Protein AF-A0A353Z2N2-F1 (afdb_monomer_lite)

Structure (mmCIF, N/CA/C/O backbone):
data_AF-A0A353Z2N2-F1
#
_entry.id   AF-A0A353Z2N2-F1
#
loop_
_atom_site.group_PDB
_atom_site.id
_atom_site.type_symbol
_atom_site.label_atom_id
_atom_site.label_alt_id
_atom_site.label_comp_id
_atom_site.label_asym_id
_atom_site.label_entity_id
_atom_site.label_seq_id
_atom_site.pdbx_PDB_ins_code
_atom_site.Cartn_x
_atom_site.Cartn_y
_atom_site.Cartn_z
_atom_site.occupancy
_atom_site.B_iso_or_equiv
_atom_site.auth_seq_id
_atom_site.auth_comp_id
_atom_site.auth_asym_id
_atom_site.auth_atom_id
_atom_site.pdbx_PDB_model_num
ATOM 1 N N . MET A 1 1 ? -22.626 10.420 9.688 1.00 59.16 1 MET A N 1
ATOM 2 C CA . MET A 1 1 ? -22.217 9.149 9.054 1.00 59.16 1 MET A CA 1
ATOM 3 C C . MET A 1 1 ? -22.013 8.143 10.181 1.00 59.16 1 MET A C 1
ATOM 5 O O . MET A 1 1 ? -21.406 8.531 11.168 1.00 59.16 1 MET A O 1
ATOM 9 N N . ASN A 1 2 ? -22.606 6.944 10.124 1.00 79.00 2 ASN A N 1
ATOM 10 C CA . ASN A 1 2 ? -22.427 5.918 11.170 1.00 79.00 2 ASN A CA 1
ATOM 11 C C . ASN A 1 2 ? -20.978 5.378 11.103 1.00 79.00 2 ASN A C 1
ATOM 13 O O . ASN A 1 2 ? -20.465 5.217 9.995 1.00 79.00 2 ASN A O 1
ATOM 17 N N . LYS A 1 3 ? -20.333 5.113 12.250 1.00 70.50 3 LYS A N 1
ATOM 18 C CA . LYS A 1 3 ? -18.980 4.530 12.346 1.00 70.50 3 LYS A CA 1
ATOM 19 C C . LYS A 1 3 ? -18.861 3.228 11.544 1.00 70.50 3 LYS A C 1
ATOM 21 O O . LYS A 1 3 ? -17.877 3.036 10.840 1.00 70.50 3 LYS A O 1
ATOM 26 N N . GLU A 1 4 ? -19.910 2.405 11.540 1.00 69.94 4 GLU A N 1
ATOM 27 C CA . GLU A 1 4 ? -19.981 1.171 10.739 1.00 69.94 4 GLU A CA 1
ATOM 28 C C . GLU A 1 4 ? -19.872 1.435 9.228 1.00 69.94 4 GLU A C 1
ATOM 30 O O . GLU A 1 4 ? -19.236 0.676 8.500 1.00 69.94 4 GLU A O 1
ATOM 35 N N . ASN A 1 5 ? -20.443 2.544 8.749 1.00 78.31 5 ASN A N 1
ATOM 36 C CA . ASN A 1 5 ? -20.371 2.920 7.337 1.00 78.31 5 ASN A CA 1
ATOM 37 C C . ASN A 1 5 ? -18.971 3.422 6.949 1.00 78.31 5 ASN A C 1
ATOM 39 O O . ASN A 1 5 ? -18.515 3.172 5.840 1.00 78.31 5 ASN A O 1
ATOM 43 N N . ILE A 1 6 ? -18.282 4.114 7.863 1.00 75.06 6 ILE A N 1
ATOM 44 C CA . ILE A 1 6 ? -16.889 4.544 7.654 1.00 75.06 6 ILE A CA 1
ATOM 45 C C . ILE A 1 6 ? -15.981 3.319 7.557 1.00 75.06 6 ILE A C 1
ATOM 47 O O . ILE A 1 6 ? -15.163 3.229 6.650 1.00 75.06 6 ILE A O 1
ATOM 51 N N . LEU A 1 7 ? -16.184 2.353 8.452 1.00 74.00 7 LEU A N 1
ATOM 52 C CA . LEU A 1 7 ? -15.471 1.080 8.465 1.00 74.00 7 LEU A CA 1
ATOM 53 C C . LEU A 1 7 ? -15.592 0.335 7.143 1.00 74.00 7 LEU A C 1
ATOM 55 O O . LEU A 1 7 ? -14.584 -0.096 6.596 1.00 74.00 7 LEU A O 1
ATOM 59 N N . TYR A 1 8 ? -16.811 0.211 6.623 1.00 81.69 8 TYR A N 1
ATOM 60 C CA . TYR A 1 8 ? -17.047 -0.448 5.344 1.00 81.69 8 TYR A CA 1
ATOM 61 C C . TYR A 1 8 ? -16.270 0.226 4.201 1.00 81.69 8 TYR A C 1
ATOM 63 O O . TYR A 1 8 ? -15.541 -0.451 3.480 1.00 81.69 8 TYR A O 1
ATOM 71 N N . ILE A 1 9 ? -16.350 1.558 4.097 1.00 81.44 9 ILE A N 1
ATOM 72 C CA . ILE A 1 9 ? -15.642 2.338 3.066 1.00 81.44 9 ILE A CA 1
ATOM 73 C C . ILE A 1 9 ? -14.124 2.158 3.184 1.00 81.44 9 ILE A C 1
ATOM 75 O O . ILE A 1 9 ? -13.441 1.921 2.190 1.00 81.44 9 ILE A O 1
ATOM 79 N N . VAL A 1 10 ? -13.594 2.246 4.404 1.00 83.12 10 VAL A N 1
ATOM 80 C CA . VAL A 1 10 ? -12.169 2.045 4.686 1.00 83.12 10 VAL A CA 1
ATOM 81 C C . VAL A 1 10 ? -11.726 0.639 4.287 1.00 83.12 10 VAL A C 1
ATOM 83 O O . VAL A 1 10 ? -10.709 0.489 3.615 1.00 83.12 10 VAL A O 1
ATOM 86 N N . TYR A 1 11 ? -12.485 -0.390 4.670 1.00 86.44 11 TYR A N 1
ATOM 87 C CA . TYR A 1 11 ? -12.171 -1.771 4.315 1.00 86.44 11 TYR A CA 1
ATOM 88 C C . TYR A 1 11 ? -12.120 -1.963 2.801 1.00 86.44 11 TYR A C 1
ATOM 90 O O . TYR A 1 11 ? -11.159 -2.544 2.302 1.00 86.44 11 TYR A O 1
ATOM 98 N N . GLU A 1 12 ? -13.122 -1.471 2.069 1.00 89.31 12 GLU A N 1
ATOM 99 C CA . GLU A 1 12 ? -13.141 -1.559 0.607 1.00 89.31 12 GLU A CA 1
ATOM 100 C C . GLU A 1 12 ? -11.926 -0.874 -0.027 1.00 89.31 12 GLU A C 1
ATOM 102 O O . GLU A 1 12 ? -11.326 -1.429 -0.948 1.00 89.31 12 GLU A O 1
ATOM 107 N N . GLU A 1 13 ? -11.529 0.298 0.474 1.00 88.31 13 GLU A N 1
ATOM 108 C CA . GLU A 1 13 ? -10.378 1.022 -0.067 1.00 88.31 13 GLU A CA 1
ATO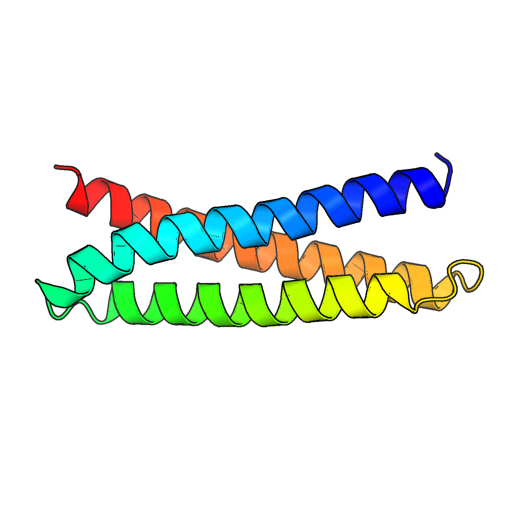M 109 C C . GLU A 1 13 ? -9.060 0.279 0.196 1.00 88.31 13 GLU A C 1
ATOM 111 O O . GLU A 1 13 ? -8.237 0.135 -0.708 1.00 88.31 13 GLU A O 1
ATOM 116 N N . LEU A 1 14 ? -8.877 -0.278 1.397 1.00 89.50 14 LEU A N 1
ATOM 117 C CA . LEU A 1 14 ? -7.699 -1.087 1.728 1.00 89.50 14 LEU A CA 1
ATOM 118 C C . LEU A 1 14 ? -7.629 -2.369 0.879 1.00 89.50 14 LEU A C 1
ATOM 120 O O . LEU A 1 14 ? -6.562 -2.717 0.371 1.00 89.50 14 LEU A O 1
ATOM 124 N N . TYR A 1 15 ? -8.757 -3.052 0.658 1.00 92.62 15 TYR A N 1
ATOM 125 C 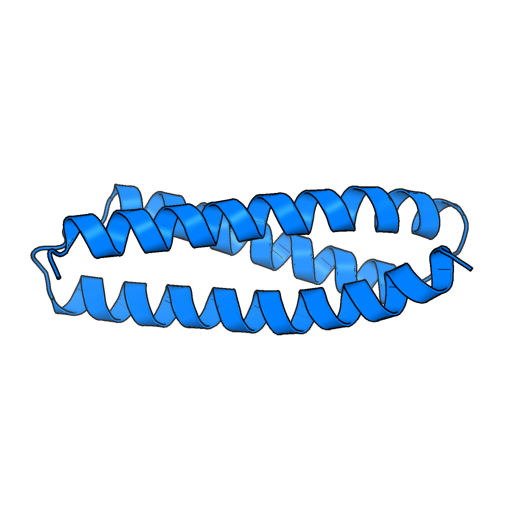CA . TYR A 1 15 ? -8.803 -4.204 -0.249 1.00 92.62 15 TYR A CA 1
ATOM 126 C C . TYR A 1 15 ? -8.481 -3.816 -1.696 1.00 92.62 15 TYR A C 1
ATOM 128 O O . TYR A 1 15 ? -7.728 -4.527 -2.365 1.00 92.62 15 TYR A O 1
ATOM 136 N N . ARG A 1 16 ? -8.979 -2.668 -2.168 1.00 92.12 16 ARG A N 1
ATOM 137 C CA . ARG A 1 16 ? -8.674 -2.154 -3.510 1.00 92.12 16 ARG A CA 1
ATOM 138 C C . ARG A 1 16 ? -7.181 -1.871 -3.692 1.00 92.12 16 ARG A C 1
ATOM 140 O O . ARG A 1 16 ? -6.638 -2.133 -4.763 1.00 92.12 16 ARG A O 1
ATOM 147 N N . ILE A 1 17 ? -6.501 -1.372 -2.659 1.00 91.44 17 ILE A N 1
ATOM 148 C CA . ILE A 1 17 ? -5.041 -1.189 -2.678 1.00 91.44 17 ILE A CA 1
ATOM 149 C C . ILE A 1 17 ? -4.328 -2.532 -2.886 1.00 91.44 17 ILE A C 1
ATOM 151 O O . ILE A 1 17 ? -3.447 -2.637 -3.741 1.00 91.44 17 ILE A O 1
ATOM 155 N N . ILE A 1 18 ? -4.725 -3.574 -2.148 1.00 92.88 18 ILE A N 1
ATOM 156 C CA . ILE A 1 18 ? -4.136 -4.918 -2.271 1.00 92.88 18 ILE A CA 1
ATOM 157 C C . ILE A 1 18 ? -4.304 -5.478 -3.689 1.00 92.88 18 ILE A C 1
ATOM 159 O O . ILE A 1 18 ? -3.365 -6.073 -4.231 1.00 92.88 18 ILE A O 1
ATOM 163 N N . GLU A 1 19 ? -5.487 -5.305 -4.277 1.00 93.56 19 GLU A N 1
ATOM 164 C CA . GLU A 1 19 ? -5.791 -5.745 -5.640 1.00 93.56 19 GLU A CA 1
ATOM 165 C C . GLU A 1 19 ? -4.882 -5.042 -6.656 1.00 93.56 19 GLU A C 1
ATOM 167 O O . GLU A 1 19 ? -4.120 -5.709 -7.356 1.00 93.56 19 GLU A O 1
ATOM 172 N N . ARG A 1 20 ? -4.829 -3.704 -6.632 1.00 93.19 20 ARG A N 1
ATOM 173 C CA . ARG A 1 20 ? -3.991 -2.914 -7.552 1.00 93.19 20 ARG A CA 1
ATOM 174 C C . ARG A 1 20 ? -2.503 -3.236 -7.446 1.00 93.19 20 ARG A C 1
ATOM 176 O O . ARG A 1 20 ? -1.815 -3.310 -8.460 1.00 93.19 20 ARG A O 1
ATOM 183 N N . ILE A 1 21 ? -1.988 -3.449 -6.233 1.00 92.00 21 ILE A N 1
ATOM 184 C CA . ILE A 1 21 ? -0.591 -3.877 -6.047 1.00 92.00 21 ILE A CA 1
ATOM 185 C C . ILE A 1 21 ? -0.358 -5.241 -6.705 1.00 92.00 21 ILE A C 1
ATOM 187 O O . ILE A 1 21 ? 0.682 -5.459 -7.326 1.00 92.00 21 ILE A O 1
ATOM 191 N N . SER A 1 22 ? -1.319 -6.157 -6.584 1.00 91.75 22 SER A N 1
ATOM 192 C CA . SER A 1 22 ? -1.210 -7.497 -7.166 1.00 91.75 22 SER A CA 1
ATOM 193 C C . SER A 1 22 ? -1.201 -7.452 -8.701 1.00 91.75 22 SER A C 1
ATOM 195 O O . SER A 1 22 ? -0.418 -8.185 -9.308 1.00 91.75 22 SER A O 1
ATOM 197 N N . ASP A 1 23 ? -1.971 -6.547 -9.310 1.00 90.50 23 ASP A N 1
ATOM 198 C CA . ASP A 1 23 ? -1.970 -6.310 -10.761 1.00 90.50 23 ASP A CA 1
ATOM 199 C C . ASP A 1 23 ? -0.628 -5.749 -11.251 1.00 90.50 23 ASP A C 1
ATOM 201 O O . ASP A 1 23 ? -0.012 -6.295 -12.169 1.00 90.50 23 ASP A O 1
ATOM 205 N N . VAL A 1 24 ? -0.121 -4.700 -10.594 1.00 89.25 24 VAL A N 1
ATOM 206 C CA . VAL A 1 24 ? 1.186 -4.105 -10.924 1.00 89.25 24 VAL A CA 1
ATOM 207 C C . VAL A 1 24 ? 2.306 -5.129 -10.769 1.00 89.25 24 VAL A C 1
ATOM 209 O O . VAL A 1 24 ? 3.201 -5.205 -11.613 1.00 89.25 24 VAL A O 1
ATOM 212 N N . ARG A 1 25 ? 2.257 -5.953 -9.714 1.00 88.75 25 ARG A N 1
ATOM 213 C CA . ARG A 1 25 ? 3.241 -7.011 -9.484 1.00 88.75 25 ARG A CA 1
ATOM 214 C C . ARG A 1 25 ? 3.297 -7.998 -10.637 1.00 88.75 25 ARG A C 1
ATOM 216 O O . ARG A 1 25 ? 4.405 -8.360 -11.022 1.00 88.75 25 ARG A O 1
ATOM 223 N N . ALA A 1 26 ? 2.155 -8.437 -11.164 1.00 87.25 26 ALA A N 1
ATOM 224 C CA . ALA A 1 26 ? 2.133 -9.368 -12.287 1.00 87.25 26 ALA A CA 1
ATOM 225 C C . ALA A 1 26 ? 2.918 -8.787 -13.473 1.00 87.25 26 ALA A C 1
ATOM 227 O O . ALA A 1 26 ? 3.890 -9.396 -13.919 1.00 87.25 26 ALA A O 1
ATOM 228 N N . ILE A 1 27 ? 2.595 -7.553 -13.869 1.00 83.31 27 ILE A N 1
ATOM 229 C CA . ILE A 1 27 ? 3.197 -6.909 -15.041 1.00 83.31 27 ILE A CA 1
ATOM 230 C C . ILE A 1 27 ? 4.681 -6.580 -14.817 1.00 83.31 27 ILE A C 1
ATOM 232 O O . ILE A 1 27 ? 5.516 -6.892 -15.666 1.00 83.31 27 ILE A O 1
ATOM 236 N N . LEU A 1 28 ? 5.050 -5.986 -13.676 1.00 83.62 28 LEU A N 1
ATOM 237 C CA . LEU A 1 28 ? 6.456 -5.675 -13.389 1.00 83.62 28 LEU A CA 1
ATOM 238 C C . LEU A 1 28 ? 7.300 -6.949 -13.265 1.00 83.62 28 LEU A C 1
ATOM 240 O O . LEU A 1 28 ? 8.427 -6.979 -13.747 1.00 83.62 28 LEU A O 1
ATOM 244 N N . SER A 1 29 ? 6.779 -8.017 -12.652 1.00 82.88 29 SER A N 1
ATOM 245 C CA . SER A 1 29 ? 7.540 -9.262 -12.479 1.00 82.88 29 SER A CA 1
ATOM 246 C C . SER A 1 29 ? 7.840 -9.982 -13.794 1.00 82.88 29 SER A C 1
ATOM 248 O O . SER A 1 29 ? 8.890 -10.622 -13.907 1.00 82.88 29 SER A O 1
ATOM 250 N N . ASP A 1 30 ? 6.961 -9.843 -14.787 1.00 80.81 30 ASP A N 1
ATOM 251 C CA . ASP A 1 30 ? 7.171 -10.391 -16.124 1.00 80.81 30 ASP A CA 1
ATOM 252 C C . ASP A 1 30 ? 8.252 -9.604 -16.888 1.00 80.81 30 ASP A C 1
ATOM 254 O O . ASP A 1 30 ? 9.098 -10.221 -17.533 1.00 80.81 30 ASP A O 1
ATOM 258 N N . ASN A 1 31 ? 8.308 -8.274 -16.726 1.00 72.81 31 ASN A N 1
ATOM 259 C CA . ASN A 1 31 ? 9.289 -7.402 -17.393 1.00 72.81 31 ASN A CA 1
ATOM 260 C C . ASN A 1 31 ? 10.674 -7.369 -16.705 1.00 72.81 31 ASN A C 1
ATOM 262 O O . ASN A 1 31 ? 11.706 -7.368 -17.374 1.00 72.81 31 ASN A O 1
ATOM 266 N N . ILE A 1 32 ? 10.737 -7.442 -15.368 1.00 75.25 32 ILE A N 1
ATOM 267 C CA . ILE A 1 32 ? 12.008 -7.528 -14.612 1.00 75.25 32 ILE A CA 1
ATOM 268 C C . ILE A 1 32 ? 12.760 -8.834 -14.926 1.00 75.25 32 ILE A C 1
ATOM 270 O O . ILE A 1 32 ? 13.982 -8.916 -14.824 1.00 75.25 32 ILE A O 1
ATOM 274 N N . ARG A 1 33 ? 12.051 -9.905 -15.304 1.00 65.12 33 ARG A N 1
ATOM 275 C CA . ARG A 1 33 ? 12.701 -11.162 -15.712 1.00 65.12 33 ARG A CA 1
ATOM 276 C C . ARG A 1 33 ? 13.463 -11.036 -17.028 1.00 65.12 33 ARG A C 1
ATOM 278 O O . ARG A 1 33 ? 14.383 -11.821 -17.254 1.00 65.12 33 ARG A O 1
ATOM 285 N N . THR A 1 34 ? 13.070 -10.096 -17.880 1.00 62.53 34 THR A N 1
ATOM 286 C CA . THR A 1 34 ? 13.665 -9.868 -19.199 1.00 62.53 34 THR A CA 1
ATOM 287 C C . THR A 1 34 ? 14.731 -8.774 -19.194 1.00 62.53 34 THR A C 1
ATOM 289 O O . THR A 1 34 ? 15.645 -8.843 -20.014 1.00 62.53 34 THR A O 1
ATOM 292 N N . GLU A 1 35 ? 14.688 -7.833 -18.245 1.00 58.62 35 GLU A N 1
ATOM 293 C CA . GLU A 1 35 ? 15.628 -6.710 -18.141 1.00 58.62 35 GLU A CA 1
ATOM 294 C C . GLU A 1 35 ? 16.061 -6.487 -16.682 1.00 58.62 35 GLU A C 1
ATOM 296 O O . GLU A 1 35 ? 15.232 -6.493 -15.776 1.00 58.62 35 GLU A O 1
ATOM 301 N N . SER A 1 36 ? 17.363 -6.285 -16.436 1.00 67.00 36 SER A N 1
ATOM 302 C CA . SER A 1 36 ? 17.937 -5.995 -15.106 1.00 67.00 36 SER A CA 1
ATOM 303 C C . SER A 1 36 ? 17.571 -4.587 -14.604 1.00 67.00 36 SER A C 1
ATOM 305 O O . SER A 1 36 ? 18.450 -3.775 -14.314 1.00 67.00 36 SER A O 1
ATOM 307 N N . ASP A 1 37 ? 16.280 -4.279 -14.537 1.00 80.50 37 ASP A N 1
ATOM 308 C CA . ASP A 1 37 ? 15.756 -2.983 -14.127 1.00 80.50 37 ASP A CA 1
ATOM 309 C C . ASP A 1 37 ? 15.689 -2.894 -12.594 1.00 80.50 37 ASP A C 1
ATOM 311 O O . ASP A 1 37 ? 14.737 -3.324 -11.929 1.00 80.50 37 ASP A O 1
ATOM 315 N N . GLU A 1 38 ? 16.760 -2.346 -12.018 1.00 85.19 38 GLU A N 1
ATOM 316 C CA . GLU A 1 38 ? 16.881 -2.112 -10.579 1.00 85.19 38 GLU A CA 1
ATOM 317 C C . GLU A 1 38 ? 15.793 -1.164 -10.048 1.00 85.19 38 GLU A C 1
ATOM 319 O O . GLU A 1 38 ? 15.391 -1.278 -8.883 1.00 85.19 38 GLU A O 1
ATOM 324 N N . GLU A 1 39 ? 15.287 -0.250 -10.881 1.00 85.88 39 GLU A N 1
ATOM 325 C CA . GLU A 1 39 ? 14.279 0.723 -10.473 1.00 85.88 39 GLU A CA 1
ATOM 326 C C . GLU A 1 39 ? 12.891 0.085 -10.383 1.00 85.88 39 GLU A C 1
ATOM 328 O O . GLU A 1 39 ? 12.189 0.273 -9.382 1.00 85.88 39 GLU A O 1
ATOM 333 N N . ALA A 1 40 ? 12.523 -0.730 -11.373 1.00 84.56 40 ALA A N 1
ATOM 334 C CA . ALA A 1 40 ? 11.298 -1.522 -11.344 1.00 84.56 40 ALA A CA 1
ATOM 335 C C . ALA A 1 40 ? 11.296 -2.502 -10.165 1.00 84.56 40 ALA A C 1
ATOM 337 O O . ALA A 1 40 ? 10.295 -2.620 -9.450 1.00 84.56 40 ALA A O 1
ATOM 338 N N . TYR A 1 41 ? 12.436 -3.143 -9.886 1.00 87.81 41 TYR A N 1
ATOM 339 C CA . TYR A 1 41 ? 12.583 -4.018 -8.722 1.00 87.81 41 TYR A CA 1
ATOM 340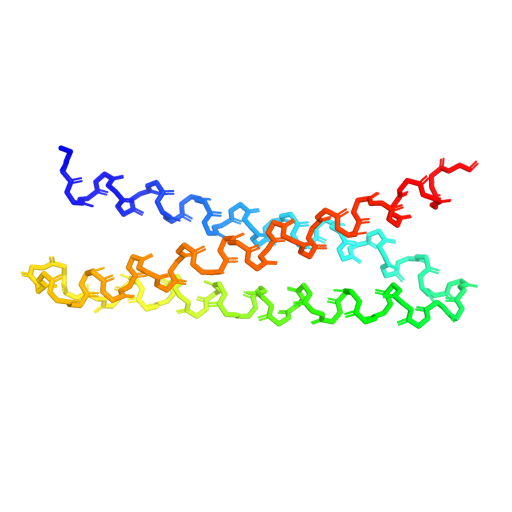 C C . TYR A 1 41 ? 12.402 -3.267 -7.394 1.00 87.81 41 TYR A C 1
ATOM 342 O O . TYR A 1 41 ? 11.699 -3.744 -6.496 1.00 87.81 41 TYR A O 1
ATOM 350 N N . ALA A 1 42 ? 12.998 -2.079 -7.254 1.00 87.88 42 ALA A N 1
ATOM 351 C CA . ALA A 1 42 ? 12.844 -1.256 -6.057 1.00 87.88 42 ALA A CA 1
ATOM 352 C C . ALA A 1 42 ? 11.389 -0.805 -5.845 1.00 87.88 42 ALA A C 1
ATOM 354 O O . ALA A 1 42 ? 10.882 -0.889 -4.723 1.00 87.88 42 ALA A O 1
ATOM 355 N N . THR A 1 43 ? 10.706 -0.378 -6.912 1.00 89.62 43 THR A N 1
ATOM 356 C CA . THR A 1 43 ? 9.287 0.010 -6.873 1.00 89.62 43 THR A CA 1
ATOM 357 C C . THR A 1 43 ? 8.404 -1.175 -6.492 1.00 89.62 43 THR A C 1
ATOM 359 O O . THR A 1 43 ? 7.582 -1.059 -5.583 1.00 89.62 43 THR A O 1
ATOM 362 N N . LEU A 1 44 ? 8.622 -2.344 -7.103 1.00 89.31 44 LEU A N 1
ATOM 363 C CA . LEU A 1 44 ? 7.883 -3.562 -6.772 1.00 89.31 44 LEU A CA 1
ATOM 364 C C . LEU A 1 44 ? 8.054 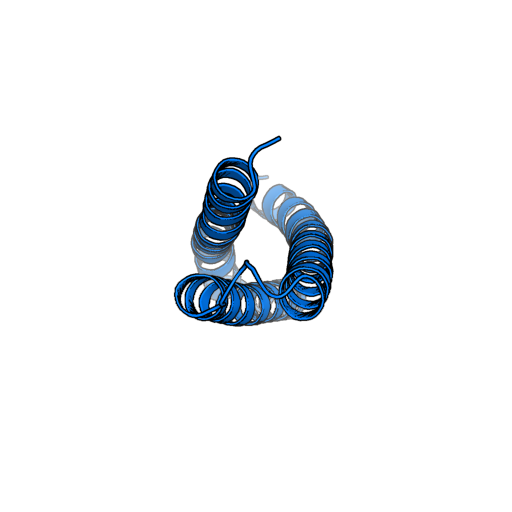-3.943 -5.296 1.00 89.31 44 LEU A C 1
ATOM 366 O O . LEU A 1 44 ? 7.080 -4.243 -4.610 1.00 89.31 44 LEU A O 1
ATOM 370 N N . LYS A 1 45 ? 9.281 -3.865 -4.770 1.00 90.94 45 LYS A N 1
ATOM 371 C CA . LYS A 1 45 ? 9.548 -4.130 -3.353 1.00 90.94 45 LYS A CA 1
ATOM 372 C C . LYS A 1 45 ? 8.830 -3.143 -2.427 1.00 90.94 45 LYS A C 1
ATOM 374 O O . LYS A 1 45 ? 8.341 -3.552 -1.377 1.00 90.94 45 LYS A O 1
ATOM 379 N N . GLN A 1 46 ? 8.766 -1.859 -2.786 1.00 91.81 46 GLN A N 1
ATOM 380 C CA . GLN A 1 46 ? 8.011 -0.867 -2.012 1.00 91.81 46 GLN A CA 1
ATOM 381 C C . GLN A 1 46 ? 6.512 -1.178 -2.003 1.00 91.81 46 GLN A C 1
ATOM 383 O O . GLN A 1 46 ? 5.899 -1.135 -0.937 1.00 91.81 46 GLN A O 1
ATOM 388 N N . LEU A 1 47 ? 5.943 -1.538 -3.155 1.00 92.56 47 LEU A N 1
ATOM 389 C CA . LEU A 1 47 ? 4.537 -1.926 -3.259 1.00 92.56 47 LEU A CA 1
ATOM 390 C C . LEU A 1 47 ? 4.227 -3.166 -2.407 1.00 92.56 47 LEU A C 1
ATOM 392 O O . LEU A 1 47 ? 3.238 -3.164 -1.683 1.00 92.56 47 LEU A O 1
ATOM 396 N N . GLU A 1 48 ? 5.092 -4.185 -2.395 1.00 92.88 48 GLU A N 1
ATOM 397 C CA . GLU A 1 48 ? 4.890 -5.364 -1.538 1.00 92.88 48 GLU A CA 1
ATOM 398 C C . GLU A 1 48 ? 4.946 -5.016 -0.037 1.00 92.88 48 GLU A C 1
ATOM 400 O O . GLU A 1 48 ? 4.115 -5.498 0.729 1.00 92.88 48 GLU A O 1
ATOM 405 N N . ILE A 1 49 ? 5.845 -4.118 0.391 1.00 93.38 49 ILE A N 1
ATOM 406 C CA . ILE A 1 49 ? 5.881 -3.634 1.787 1.00 93.38 49 ILE A CA 1
ATOM 407 C C . ILE A 1 49 ? 4.585 -2.897 2.150 1.00 93.38 49 ILE A C 1
ATOM 409 O O . ILE A 1 49 ? 4.064 -3.052 3.255 1.00 93.38 49 ILE A O 1
ATOM 413 N N . ILE A 1 50 ? 4.061 -2.073 1.239 1.00 92.38 50 ILE A N 1
ATOM 414 C CA . ILE A 1 50 ? 2.788 -1.371 1.447 1.00 92.38 50 ILE A CA 1
ATOM 415 C C . ILE A 1 50 ? 1.648 -2.387 1.557 1.00 92.38 50 ILE A C 1
ATOM 417 O O . ILE A 1 50 ? 0.832 -2.283 2.468 1.00 92.38 50 ILE A O 1
ATOM 421 N N . LYS A 1 51 ? 1.625 -3.409 0.694 1.00 93.19 51 LYS A N 1
ATOM 422 C CA . LYS A 1 51 ? 0.633 -4.489 0.748 1.00 93.19 51 LYS A CA 1
ATOM 423 C C . LYS A 1 51 ? 0.640 -5.208 2.093 1.00 93.19 51 LYS A C 1
ATOM 425 O O . LYS A 1 51 ? -0.429 -5.402 2.661 1.00 93.19 51 LYS A O 1
ATOM 430 N N . GLU A 1 52 ? 1.810 -5.569 2.616 1.00 93.38 52 GLU A N 1
ATOM 431 C CA . GLU A 1 52 ? 1.928 -6.192 3.943 1.00 93.38 52 GLU A CA 1
ATOM 432 C C . GLU A 1 52 ? 1.325 -5.298 5.037 1.00 93.38 52 GLU A C 1
ATOM 434 O O . GLU A 1 52 ? 0.480 -5.749 5.808 1.00 93.38 52 GLU A O 1
ATOM 439 N N . ARG A 1 53 ? 1.660 -4.002 5.041 1.00 92.50 53 ARG A N 1
ATOM 440 C CA . ARG A 1 53 ? 1.117 -3.038 6.015 1.00 92.50 53 ARG A CA 1
ATOM 441 C C . ARG A 1 53 ? -0.392 -2.861 5.905 1.00 92.50 53 ARG A C 1
ATOM 443 O O . ARG A 1 53 ? -1.069 -2.743 6.920 1.00 92.50 53 ARG A O 1
ATOM 450 N N . VAL A 1 54 ? -0.921 -2.827 4.686 1.00 91.62 54 VAL A N 1
ATOM 451 C CA . VAL A 1 54 ? -2.363 -2.710 4.436 1.00 91.62 54 VAL A CA 1
ATOM 452 C C . VAL A 1 54 ? -3.095 -3.962 4.922 1.00 91.62 54 VAL A C 1
ATOM 454 O O . VAL A 1 54 ? -4.138 -3.844 5.562 1.00 91.62 54 VAL A O 1
ATOM 457 N N . VAL A 1 55 ? -2.536 -5.156 4.699 1.00 91.94 55 VAL A N 1
ATOM 458 C CA . VAL A 1 55 ? -3.076 -6.409 5.256 1.00 91.94 55 VAL A CA 1
ATOM 459 C C . VAL A 1 55 ? -3.079 -6.369 6.785 1.00 91.94 55 VAL A C 1
ATOM 461 O O . VAL A 1 55 ? -4.093 -6.705 7.398 1.00 91.94 55 VAL A O 1
ATOM 464 N N . ASP A 1 56 ? -1.992 -5.910 7.405 1.00 90.44 56 ASP A N 1
ATOM 465 C CA . ASP A 1 56 ? -1.920 -5.760 8.860 1.00 90.44 56 ASP A CA 1
ATOM 466 C C . ASP A 1 56 ? -2.975 -4.772 9.387 1.00 90.44 56 ASP A C 1
ATOM 468 O O . ASP A 1 56 ? -3.633 -5.060 10.387 1.00 90.44 56 ASP A O 1
ATOM 472 N N . GLN A 1 57 ? -3.220 -3.660 8.684 1.00 88.38 57 GLN A N 1
ATOM 473 C CA . GLN A 1 57 ? -4.265 -2.695 9.048 1.00 88.38 57 GLN A CA 1
ATOM 474 C C . GLN A 1 57 ? -5.681 -3.256 8.919 1.00 88.38 57 GLN A C 1
ATOM 476 O O . GLN A 1 57 ? -6.518 -2.991 9.779 1.00 88.38 57 GLN A O 1
ATOM 481 N N . ILE A 1 58 ? -5.962 -4.063 7.892 1.00 89.12 58 ILE A N 1
ATOM 482 C CA . ILE A 1 58 ? -7.234 -4.797 7.762 1.00 89.12 58 ILE A CA 1
ATOM 483 C C . ILE A 1 58 ? -7.423 -5.726 8.971 1.00 89.12 58 ILE A C 1
ATOM 485 O O . ILE A 1 58 ? -8.508 -5.796 9.551 1.00 89.12 58 ILE A O 1
ATOM 489 N N . VAL A 1 59 ? -6.365 -6.423 9.393 1.00 88.75 59 VAL A N 1
ATOM 490 C CA . VAL A 1 59 ? -6.407 -7.285 10.583 1.00 88.75 59 VAL A CA 1
ATOM 491 C C . VAL A 1 59 ? -6.604 -6.465 11.860 1.00 88.75 59 VAL A C 1
ATOM 493 O O . VAL A 1 59 ? -7.365 -6.885 12.733 1.00 88.75 59 VAL A O 1
ATOM 496 N N . GLU A 1 60 ? -5.954 -5.312 11.994 1.00 86.12 60 GLU A N 1
ATOM 497 C CA . GLU A 1 60 ? -6.109 -4.417 13.143 1.00 86.12 60 GLU A CA 1
ATOM 498 C C . GLU A 1 60 ? -7.528 -3.843 13.225 1.00 86.12 60 GLU A C 1
ATOM 500 O O . GLU A 1 60 ? -8.169 -3.953 14.270 1.00 86.12 60 GLU A O 1
ATOM 505 N N . LEU A 1 61 ? -8.082 -3.364 12.106 1.00 82.94 61 LEU A N 1
ATOM 506 C CA . LEU A 1 61 ? -9.483 -2.948 11.987 1.00 82.94 61 LEU A CA 1
ATOM 507 C C . LEU A 1 61 ? -10.450 -4.035 12.467 1.00 82.94 61 LEU A C 1
ATOM 509 O O . LEU A 1 61 ? -11.460 -3.724 13.089 1.00 82.94 61 LEU A O 1
ATOM 513 N N . SER A 1 62 ? -10.156 -5.314 12.222 1.00 82.50 62 SER A N 1
ATOM 514 C CA . SER A 1 62 ? -11.045 -6.412 12.638 1.00 82.50 62 SER A CA 1
ATOM 515 C C . SER A 1 62 ? -11.078 -6.638 14.154 1.00 82.50 62 SER A C 1
ATOM 517 O O . SER A 1 62 ? -11.968 -7.321 14.657 1.00 82.50 62 SER A O 1
ATOM 519 N N . LYS A 1 63 ? -10.104 -6.077 14.881 1.00 83.88 63 LYS A N 1
ATOM 520 C CA . LYS A 1 63 ? -9.901 -6.266 16.325 1.00 83.88 63 LYS A CA 1
ATOM 521 C C . LYS A 1 63 ? -10.125 -4.990 17.137 1.00 83.88 63 LYS A C 1
ATOM 523 O O . LYS A 1 63 ? -10.175 -5.071 18.364 1.00 83.88 63 LYS A O 1
ATOM 528 N N . THR A 1 64 ? -10.200 -3.832 16.486 1.00 79.44 64 THR A N 1
ATOM 529 C CA . THR A 1 64 ? -10.325 -2.538 17.159 1.00 79.44 64 THR A CA 1
ATOM 530 C C . THR A 1 64 ? -11.707 -2.375 17.784 1.00 79.44 64 THR A C 1
ATOM 532 O O . THR A 1 64 ? -12.731 -2.661 17.172 1.00 79.44 64 THR A O 1
ATOM 535 N N . ASP A 1 65 ? -11.719 -1.895 19.026 1.00 77.81 65 ASP A N 1
ATOM 536 C CA . ASP A 1 65 ? -12.924 -1.411 19.693 1.00 77.81 65 ASP A CA 1
ATOM 537 C C . ASP A 1 65 ? -13.151 0.052 19.288 1.00 77.81 65 ASP A C 1
ATOM 539 O O . ASP A 1 65 ? -12.370 0.935 19.648 1.00 77.81 65 ASP A O 1
ATOM 543 N N . PHE A 1 66 ? -14.185 0.291 18.484 1.00 74.19 66 PHE A N 1
ATOM 544 C CA . PHE A 1 66 ? -14.455 1.573 17.826 1.00 74.19 66 PHE A CA 1
ATOM 545 C C . PHE A 1 66 ? -15.233 2.571 18.686 1.00 74.19 66 PHE A C 1
ATOM 547 O O . PHE A 1 66 ? -15.419 3.731 18.290 1.00 74.19 66 PHE A O 1
ATOM 554 N N . ASP A 1 67 ? -15.667 2.140 19.868 1.00 78.94 67 ASP A N 1
ATOM 555 C CA . ASP A 1 67 ? -16.239 3.031 20.872 1.00 78.94 67 ASP A CA 1
ATOM 556 C C . ASP A 1 67 ? -15.142 3.844 21.583 1.00 78.94 67 ASP A C 1
ATOM 558 O O . ASP A 1 67 ? -15.415 4.908 22.144 1.00 78.94 67 ASP A O 1
ATOM 562 N N . ASP A 1 68 ? -13.880 3.411 21.471 1.00 86.06 68 ASP A N 1
ATOM 563 C CA . ASP A 1 68 ? -12.699 4.174 21.869 1.00 86.06 68 ASP A CA 1
ATOM 564 C C . ASP A 1 68 ? -12.300 5.172 20.766 1.00 86.06 68 ASP A C 1
ATOM 566 O O . ASP A 1 68 ? -11.586 4.858 19.810 1.00 86.06 68 ASP A O 1
ATOM 570 N N . GLU A 1 69 ? -12.762 6.415 20.914 1.00 84.25 69 GLU A N 1
ATOM 571 C CA . GLU A 1 69 ? -12.534 7.507 19.957 1.00 84.25 69 GLU A CA 1
ATOM 572 C C . GLU A 1 69 ? -11.044 7.775 19.678 1.00 84.25 69 GLU A C 1
ATOM 574 O O . GLU A 1 69 ? -10.666 8.165 18.569 1.00 84.25 69 GLU A O 1
ATOM 579 N N . LYS A 1 70 ? -10.179 7.542 20.675 1.00 87.38 70 LYS A N 1
ATOM 580 C CA . LYS A 1 70 ? -8.738 7.736 20.520 1.00 87.38 70 LYS A CA 1
ATOM 581 C C . LYS A 1 70 ? -8.155 6.676 19.588 1.00 87.38 70 LYS A C 1
ATOM 583 O O . LYS A 1 70 ? -7.450 7.033 18.648 1.00 87.38 70 LYS A O 1
ATOM 588 N N . LYS A 1 71 ? -8.480 5.398 19.815 1.00 82.69 71 LYS A N 1
ATOM 589 C CA . LYS A 1 71 ? -8.027 4.297 18.946 1.00 82.69 71 LYS A CA 1
ATOM 590 C C . LYS A 1 71 ? -8.560 4.438 17.528 1.00 82.69 71 LYS A C 1
ATOM 592 O O . LYS A 1 71 ? -7.826 4.195 16.577 1.00 82.69 71 LYS A O 1
ATOM 597 N N . PHE A 1 72 ? -9.814 4.866 17.384 1.00 81.38 72 PHE A N 1
ATOM 598 C CA . PHE A 1 72 ? -10.396 5.125 16.071 1.00 81.38 72 PHE A CA 1
ATOM 599 C C . PHE A 1 72 ? -9.628 6.214 15.310 1.00 81.38 72 PHE A C 1
ATOM 601 O O . PHE A 1 72 ? -9.259 6.000 14.158 1.00 81.38 72 PHE A O 1
ATOM 608 N N . SER A 1 73 ? -9.315 7.334 15.970 1.00 83.88 73 SER A N 1
ATOM 609 C CA . SER A 1 73 ? -8.550 8.432 15.362 1.00 83.88 73 SER A CA 1
ATOM 610 C C . SER A 1 73 ? -7.125 8.012 14.972 1.00 83.88 73 SER A C 1
ATOM 612 O O . SER A 1 73 ? -6.639 8.375 13.904 1.00 83.88 73 SER A O 1
ATOM 614 N N . GLU A 1 74 ? -6.441 7.238 15.822 1.00 86.44 74 GLU A N 1
ATOM 615 C CA . GLU A 1 74 ? -5.097 6.711 15.529 1.00 86.44 74 GLU A CA 1
ATOM 616 C C . GLU A 1 74 ? -5.111 5.795 14.297 1.00 86.44 74 GLU A C 1
ATOM 618 O O . GLU A 1 74 ? -4.245 5.904 13.425 1.00 86.44 74 GLU A O 1
ATOM 623 N N . LEU A 1 75 ? -6.128 4.939 14.196 1.00 82.81 75 LEU A N 1
ATOM 624 C CA . LEU A 1 75 ? -6.307 4.027 13.075 1.00 82.81 75 LEU A CA 1
ATOM 625 C C . LEU A 1 75 ? -6.650 4.771 11.779 1.00 82.81 75 LEU A C 1
ATOM 627 O O . LEU A 1 75 ? -6.068 4.476 10.738 1.00 82.81 75 LEU A O 1
ATOM 631 N N . GLU A 1 76 ? -7.531 5.771 11.842 1.00 82.50 76 GLU A N 1
ATOM 632 C CA . GLU A 1 76 ? -7.879 6.624 10.700 1.00 82.50 76 GLU A CA 1
ATOM 633 C C . GLU A 1 76 ? -6.633 7.308 10.110 1.00 82.50 76 GLU A C 1
ATOM 635 O O . GLU A 1 76 ? -6.386 7.226 8.905 1.00 82.50 76 GLU A O 1
ATOM 640 N N . VAL A 1 77 ? -5.796 7.917 10.957 1.00 87.00 77 VAL A N 1
ATOM 641 C CA . VAL A 1 77 ? -4.531 8.537 10.526 1.00 87.00 77 VAL A CA 1
ATOM 642 C C . VAL A 1 77 ? -3.599 7.506 9.888 1.00 87.00 77 VAL A C 1
ATOM 644 O O . VAL A 1 77 ? -2.987 7.779 8.852 1.00 87.00 77 VAL A O 1
ATOM 647 N N . ALA A 1 78 ? -3.495 6.315 10.482 1.00 85.38 78 ALA A N 1
ATOM 648 C CA . ALA A 1 78 ? -2.655 5.250 9.954 1.00 85.38 78 ALA A CA 1
ATOM 649 C C . ALA A 1 78 ? -3.120 4.782 8.565 1.00 85.38 78 ALA A C 1
ATOM 651 O O . ALA A 1 78 ? -2.276 4.506 7.711 1.00 85.38 78 ALA A O 1
ATOM 652 N N . ILE A 1 79 ? -4.432 4.711 8.327 1.00 83.88 79 ILE A N 1
ATOM 653 C CA . ILE A 1 79 ? -5.022 4.332 7.036 1.00 83.88 79 ILE A CA 1
ATOM 654 C C . ILE A 1 79 ? -4.725 5.382 5.971 1.00 83.88 79 ILE A C 1
ATOM 656 O O . ILE A 1 79 ? -4.190 5.034 4.919 1.00 83.88 79 ILE A O 1
ATOM 660 N N . TYR A 1 80 ? -5.004 6.662 6.243 1.00 85.31 80 TYR A N 1
ATOM 661 C CA . TYR A 1 80 ? -4.714 7.735 5.284 1.00 85.31 80 TYR A CA 1
ATOM 662 C C . TYR A 1 80 ? -3.236 7.756 4.895 1.00 85.31 80 TYR A C 1
ATOM 664 O O . TYR A 1 80 ? -2.903 7.887 3.720 1.00 85.31 80 TYR A O 1
ATOM 672 N N . TYR A 1 81 ? -2.349 7.519 5.861 1.00 89.62 81 TYR A N 1
ATOM 673 C CA . TYR A 1 81 ? -0.925 7.415 5.585 1.00 89.62 81 TYR A CA 1
ATOM 674 C C . TYR A 1 81 ? -0.573 6.254 4.634 1.00 89.62 81 TYR A C 1
ATOM 676 O O . TYR A 1 81 ? 0.258 6.437 3.744 1.00 89.62 81 TYR A O 1
ATOM 684 N N . GLN A 1 82 ? -1.196 5.071 4.761 1.00 86.44 82 GLN A N 1
ATOM 685 C CA . GLN A 1 82 ? -0.951 3.976 3.804 1.00 86.44 82 GLN A CA 1
ATOM 686 C C . GLN A 1 82 ? -1.519 4.274 2.420 1.00 86.44 82 GLN A C 1
ATOM 688 O O . GLN A 1 82 ? -0.884 3.928 1.427 1.00 86.44 82 GLN A O 1
ATOM 693 N N . VAL A 1 83 ? -2.681 4.927 2.347 1.00 87.69 83 VAL A N 1
ATOM 694 C CA . VAL A 1 83 ? -3.282 5.352 1.077 1.00 87.69 83 VAL A CA 1
ATOM 695 C C . VAL A 1 83 ? -2.349 6.320 0.345 1.00 87.69 83 VAL A C 1
ATOM 697 O O . VAL A 1 83 ? -2.095 6.139 -0.844 1.00 87.69 83 VAL A O 1
ATOM 700 N N . ASP A 1 84 ? -1.774 7.298 1.045 1.00 90.38 84 ASP A N 1
ATOM 701 C CA 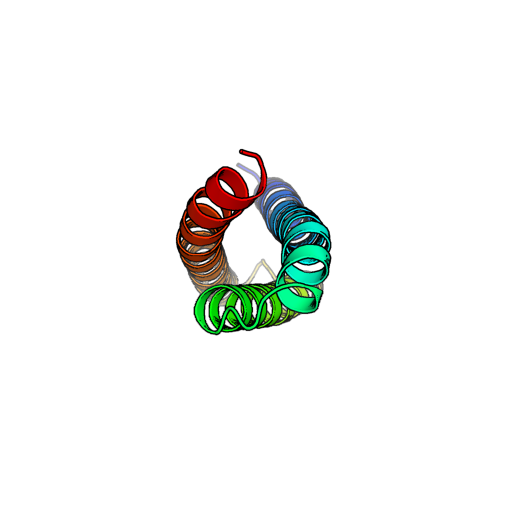. ASP A 1 84 ? -0.832 8.254 0.455 1.00 90.38 84 ASP A CA 1
ATOM 702 C C . ASP A 1 84 ? 0.457 7.574 -0.027 1.00 90.38 84 ASP A C 1
ATOM 704 O O . ASP A 1 84 ? 0.919 7.828 -1.144 1.00 90.38 84 ASP A O 1
ATOM 708 N N . LEU A 1 85 ? 1.019 6.667 0.784 1.00 89.38 85 LEU A N 1
ATOM 709 C CA . LEU A 1 85 ? 2.180 5.866 0.388 1.00 89.38 85 LEU A CA 1
ATOM 710 C C . LEU A 1 85 ? 1.883 5.013 -0.849 1.00 89.38 85 LEU A C 1
ATOM 712 O O . LEU A 1 85 ? 2.704 4.960 -1.768 1.00 89.38 85 LEU A O 1
ATOM 716 N N . PHE A 1 86 ? 0.715 4.367 -0.880 1.00 92.69 86 PHE A N 1
ATOM 717 C CA . PHE A 1 86 ? 0.261 3.589 -2.025 1.00 92.69 86 PHE A CA 1
ATOM 718 C C . PHE A 1 86 ? 0.132 4.466 -3.267 1.00 92.69 86 PHE A C 1
ATOM 720 O O . PHE A 1 86 ? 0.731 4.140 -4.284 1.00 92.69 86 PHE A O 1
ATOM 727 N N . ASN A 1 87 ? -0.589 5.585 -3.193 1.00 90.12 87 ASN A N 1
ATOM 728 C CA . ASN A 1 87 ? -0.825 6.457 -4.342 1.00 90.12 87 ASN A CA 1
ATOM 729 C C . ASN A 1 87 ? 0.490 6.975 -4.944 1.00 90.12 87 ASN A C 1
ATOM 731 O O . ASN A 1 87 ? 0.639 6.999 -6.165 1.00 90.12 87 ASN A O 1
ATOM 735 N N . ALA A 1 88 ? 1.469 7.329 -4.104 1.00 90.44 88 ALA A N 1
ATOM 736 C CA . ALA A 1 88 ? 2.788 7.755 -4.564 1.00 90.44 88 ALA A CA 1
ATOM 737 C C . ALA A 1 88 ? 3.564 6.624 -5.268 1.00 90.44 88 ALA A C 1
ATOM 739 O O . ALA A 1 88 ? 4.115 6.831 -6.351 1.00 90.44 88 ALA A O 1
ATOM 740 N N . ALA A 1 89 ? 3.599 5.423 -4.677 1.00 90.00 89 ALA A N 1
ATOM 741 C CA . ALA A 1 89 ? 4.286 4.269 -5.261 1.00 90.00 89 ALA A CA 1
ATOM 742 C C . ALA A 1 89 ? 3.589 3.761 -6.537 1.00 90.00 89 ALA A C 1
ATOM 744 O O . ALA A 1 89 ? 4.249 3.393 -7.508 1.00 90.00 89 ALA A O 1
ATOM 745 N N . TYR A 1 90 ? 2.258 3.786 -6.553 1.00 91.69 90 TYR A N 1
ATOM 746 C CA . TYR A 1 90 ? 1.435 3.361 -7.677 1.00 91.69 90 TYR A CA 1
ATOM 747 C C . TYR A 1 90 ? 1.601 4.298 -8.877 1.00 91.69 90 TYR A C 1
ATOM 749 O O . TYR A 1 90 ? 1.887 3.817 -9.969 1.00 91.69 90 TYR A O 1
ATOM 757 N N . ALA A 1 91 ? 1.568 5.621 -8.679 1.00 90.31 91 ALA A N 1
ATOM 758 C CA . ALA A 1 91 ? 1.840 6.584 -9.752 1.00 90.31 91 ALA A CA 1
ATOM 759 C C . ALA A 1 91 ? 3.233 6.383 -10.375 1.00 90.31 91 ALA A C 1
ATOM 761 O O . ALA A 1 91 ? 3.400 6.472 -11.593 1.00 90.31 91 ALA A O 1
ATOM 762 N N . LYS A 1 92 ? 4.237 6.056 -9.548 1.00 90.31 92 LYS A N 1
ATOM 763 C CA . LYS A 1 92 ? 5.572 5.697 -10.040 1.00 90.31 92 LYS A CA 1
ATOM 764 C C . LYS A 1 92 ? 5.535 4.422 -10.887 1.00 90.31 92 LYS A C 1
ATOM 766 O O . LYS A 1 92 ? 6.158 4.377 -11.944 1.00 90.31 92 LYS A O 1
ATOM 771 N N . SER A 1 93 ? 4.800 3.405 -10.441 1.00 90.25 93 SER A N 1
ATOM 772 C CA . SER A 1 93 ? 4.649 2.165 -11.201 1.00 90.25 93 SER A CA 1
ATOM 773 C C . SER A 1 93 ? 3.899 2.364 -12.518 1.00 90.25 93 SER A C 1
ATOM 775 O O . SER A 1 93 ? 4.324 1.805 -13.518 1.00 90.25 93 SER A O 1
ATOM 777 N N . GLU A 1 94 ? 2.868 3.212 -12.579 1.00 89.69 94 GLU A N 1
ATOM 778 C CA . GLU A 1 94 ? 2.152 3.503 -13.831 1.00 89.69 94 GLU A CA 1
ATOM 779 C C . GLU A 1 94 ? 3.064 4.152 -14.878 1.00 89.69 94 GLU A C 1
ATOM 781 O O . GLU A 1 94 ? 3.014 3.774 -16.047 1.0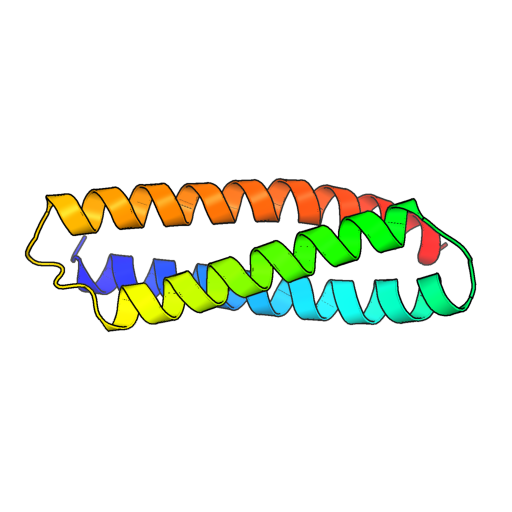0 89.69 94 GLU A O 1
ATOM 786 N N . ALA A 1 95 ? 3.950 5.059 -14.456 1.00 87.50 95 ALA A N 1
ATOM 787 C CA . ALA A 1 95 ? 4.949 5.655 -15.343 1.00 87.50 95 ALA A CA 1
ATOM 788 C C . ALA A 1 95 ? 5.956 4.623 -15.887 1.00 87.50 95 ALA A C 1
ATOM 790 O O . ALA A 1 95 ? 6.420 4.758 -17.014 1.00 87.50 95 ALA A O 1
ATOM 791 N N . MET A 1 96 ? 6.285 3.582 -15.112 1.00 87.44 96 MET A N 1
ATOM 792 C CA . MET A 1 96 ? 7.118 2.466 -15.584 1.00 87.44 96 MET A CA 1
ATOM 793 C C . MET A 1 96 ? 6.335 1.564 -16.539 1.00 87.44 96 MET A C 1
ATOM 795 O O . MET A 1 96 ? 6.806 1.235 -17.623 1.00 87.44 96 MET A O 1
ATOM 799 N N . LEU A 1 97 ? 5.107 1.197 -16.174 1.00 83.88 97 LEU A N 1
ATOM 800 C CA . LEU A 1 97 ? 4.260 0.321 -16.978 1.00 83.88 97 LEU A CA 1
ATOM 801 C C . LEU A 1 97 ? 3.967 0.899 -18.365 1.00 83.88 97 LEU A C 1
ATOM 803 O O . LEU A 1 97 ? 3.935 0.133 -19.326 1.00 83.88 97 LEU A O 1
ATOM 807 N N . SER A 1 98 ? 3.830 2.223 -18.499 1.00 84.44 98 SER A N 1
ATOM 808 C CA . SER A 1 98 ? 3.669 2.838 -19.819 1.00 84.44 98 SER A CA 1
ATOM 809 C C . SER A 1 98 ? 4.882 2.607 -20.723 1.00 84.44 98 SER A C 1
ATOM 811 O O . SER A 1 98 ? 4.701 2.420 -21.920 1.00 84.44 98 SER A O 1
ATOM 813 N N . THR A 1 99 ? 6.099 2.552 -20.165 1.00 80.31 99 THR A N 1
ATOM 814 C CA . THR A 1 99 ? 7.325 2.296 -20.946 1.00 80.31 99 THR A CA 1
ATOM 815 C C . THR A 1 99 ? 7.458 0.850 -21.424 1.00 80.31 99 THR A C 1
ATOM 817 O O . THR A 1 99 ? 8.032 0.626 -22.480 1.00 80.31 99 THR A O 1
ATOM 820 N N . TYR A 1 100 ? 6.889 -0.126 -20.707 1.00 75.38 100 TYR A N 1
ATOM 821 C CA . TYR A 1 100 ? 6.895 -1.537 -21.130 1.00 75.38 100 TYR A CA 1
ATOM 822 C C . TYR A 1 100 ? 5.763 -1.894 -22.106 1.00 75.38 100 TYR A C 1
ATOM 824 O O . TYR A 1 100 ? 5.740 -2.997 -22.649 1.00 75.38 100 TYR A O 1
ATOM 832 N N . SER A 1 101 ? 4.784 -1.001 -22.278 1.00 65.06 101 SER A N 1
ATOM 833 C CA . SER A 1 101 ? 3.629 -1.204 -23.163 1.00 65.06 101 SER A CA 1
ATOM 834 C C . SER A 1 101 ? 3.795 -0.619 -24.573 1.00 65.06 101 SER A C 1
ATOM 836 O O . SER A 1 101 ? 2.908 -0.818 -25.406 1.00 65.06 101 SER A O 1
ATOM 838 N N . GLU A 1 102 ? 4.896 0.101 -24.822 1.00 54.62 102 GLU A N 1
ATOM 839 C CA . GLU A 1 102 ? 5.322 0.597 -26.145 1.00 54.62 102 GLU A CA 1
ATOM 840 C C . GLU A 1 102 ? 6.160 -0.446 -26.900 1.00 54.62 102 GLU A C 1
ATOM 842 O O . GLU A 1 102 ? 5.970 -0.554 -28.136 1.00 54.62 102 GLU A O 1
#

Foldseek 3Di:
DDPVVVLVVLLVVLVVLLVLLVVLLVQLVVVCVVDVPPPSVVLNVLSVVLNVLSVVLNVVSVVDDVVPVVSVVVSVVSSVVSVVSSVVSSVVSVVVSVVVVD

Radius of gyration: 15.99 Å; chains: 1; bounding box: 40×20×48 Å

Secondary structure (DSSP, 8-state):
--HHHHHHHHHHHHHHHHHHHHHHHHHHHHHHTTS--HHHHHHHHHHHHHHHHHHHHHHHHTT--TT-HHHHHHHHHHHHHHHHHHHHHHHHHHHHHHHH--

Sequence (102 aa):
MNKENILYIVYEELYRIIERISDVRAILSDNIRTESDEEAYATLKQLEIIKERVVDQIVELSKTDFDDEKKFSELEVAIYYQVDLFNAAYAKSEAMLSTYSE

pLDDT: mean 84.5, std 8.31, range [54.62, 93.56]